Protein AF-A0A957ZFS5-F1 (afdb_monomer_lite)

Radius of gyration: 19.67 Å; chains: 1; bounding box: 41×21×54 Å

Secondary structure (DSSP, 8-state):
--TT---SHHHHHHHHHHHHHHHHHHHHHHHHHHHHHHHHHHS---TTPPPPP-----HHHHHHHHHHHHHHHHHHHH-

Structure (mmCIF, N/CA/C/O backbone):
data_AF-A0A957ZFS5-F1
#
_entry.id   AF-A0A957ZFS5-F1
#
loop_
_atom_site.group_PDB
_atom_site.id
_atom_site.type_symbol
_atom_site.label_atom_id
_atom_site.label_alt_id
_atom_site.label_comp_id
_atom_site.label_asym_id
_atom_site.label_entity_id
_atom_site.label_seq_id
_atom_site.pdbx_PDB_ins_code
_atom_site.Cartn_x
_atom_site.Cartn_y
_atom_site.Cartn_z
_atom_site.occupancy
_atom_site.B_iso_or_equiv
_atom_site.auth_seq_id
_atom_site.auth_comp_id
_atom_site.auth_asym_id
_atom_site.auth_atom_id
_atom_site.pdbx_PDB_model_num
ATOM 1 N N . MET A 1 1 ? -3.313 -6.888 -30.180 1.00 53.31 1 MET A N 1
ATOM 2 C CA . MET A 1 1 ? -1.916 -6.832 -29.713 1.00 53.31 1 MET A CA 1
ATOM 3 C C . MET A 1 1 ? -1.962 -6.734 -28.202 1.00 53.31 1 MET A C 1
ATOM 5 O O . MET A 1 1 ? -2.365 -5.697 -27.690 1.00 53.31 1 MET A O 1
ATOM 9 N N . PHE A 1 2 ? -1.696 -7.836 -27.503 1.00 63.28 2 PHE A N 1
ATOM 10 C CA . PHE A 1 2 ? -1.482 -7.788 -26.058 1.00 63.28 2 PHE A CA 1
ATOM 11 C C . PHE A 1 2 ? -0.042 -7.317 -25.805 1.00 63.28 2 PHE A C 1
ATOM 13 O O . PHE A 1 2 ? 0.819 -7.572 -26.648 1.00 63.28 2 PHE A O 1
ATOM 20 N N . PRO A 1 3 ? 0.250 -6.645 -24.680 1.00 67.81 3 PRO A N 1
ATOM 21 C CA . PRO A 1 3 ? 1.598 -6.153 -24.383 1.00 67.81 3 PRO A CA 1
ATOM 22 C C . PRO A 1 3 ? 2.636 -7.276 -24.224 1.00 67.81 3 PRO A C 1
ATOM 24 O O . PRO A 1 3 ? 3.806 -6.981 -24.059 1.00 67.81 3 PRO A O 1
ATOM 27 N N . PHE A 1 4 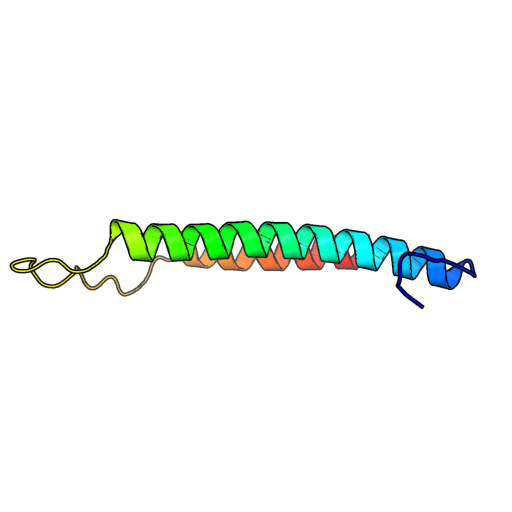? 2.236 -8.550 -24.287 1.00 69.25 4 PHE A N 1
ATOM 28 C CA . PHE A 1 4 ? 3.119 -9.712 -24.164 1.00 69.25 4 PHE A CA 1
ATOM 29 C C . PHE A 1 4 ? 3.786 -10.128 -25.489 1.00 69.25 4 PHE A C 1
ATOM 31 O O . PHE A 1 4 ? 4.765 -10.869 -25.459 1.00 69.25 4 PHE A O 1
ATOM 38 N N . ASP A 1 5 ? 3.305 -9.622 -26.631 1.00 73.88 5 ASP A N 1
ATOM 39 C CA . ASP A 1 5 ? 3.810 -9.971 -27.965 1.00 73.88 5 ASP A CA 1
ATOM 40 C C . ASP A 1 5 ? 4.607 -8.802 -28.566 1.00 73.88 5 ASP A C 1
ATOM 42 O O . ASP A 1 5 ? 4.110 -8.029 -29.393 1.00 73.88 5 ASP A O 1
ATOM 46 N N . ALA A 1 6 ? 5.852 -8.636 -28.113 1.00 78.81 6 ALA A N 1
ATOM 47 C CA . ALA A 1 6 ? 6.733 -7.583 -28.606 1.00 78.81 6 ALA A CA 1
ATOM 48 C C . ALA A 1 6 ? 7.191 -7.867 -30.051 1.00 78.81 6 ALA A C 1
ATOM 50 O O . ALA A 1 6 ? 7.885 -8.846 -30.316 1.00 78.81 6 ALA A O 1
ATOM 51 N N . ALA A 1 7 ? 6.834 -6.979 -30.982 1.00 81.50 7 ALA A N 1
ATOM 52 C CA . ALA A 1 7 ? 7.193 -7.061 -32.405 1.00 81.50 7 ALA A CA 1
ATOM 53 C C . ALA A 1 7 ? 8.284 -6.048 -32.821 1.00 81.50 7 ALA A C 1
ATOM 55 O O . ALA A 1 7 ? 8.732 -6.035 -33.965 1.00 81.50 7 ALA A O 1
ATOM 56 N N . SER A 1 8 ? 8.702 -5.181 -31.896 1.00 86.12 8 SER A N 1
ATOM 57 C CA . SER A 1 8 ? 9.749 -4.168 -32.072 1.00 86.12 8 SER A CA 1
ATOM 58 C C . SER A 1 8 ? 10.512 -3.912 -30.763 1.00 86.12 8 SER A C 1
ATOM 60 O O . SER A 1 8 ? 9.953 -4.142 -29.684 1.00 86.12 8 SER A O 1
ATOM 62 N N . PRO A 1 9 ? 11.745 -3.372 -30.814 1.00 86.81 9 PRO A N 1
ATOM 63 C CA . PRO A 1 9 ? 12.502 -3.021 -29.608 1.00 86.81 9 PRO A CA 1
ATOM 64 C C . PRO A 1 9 ? 11.735 -2.092 -28.652 1.00 86.81 9 PRO A C 1
ATOM 66 O O . PRO A 1 9 ? 11.755 -2.279 -27.442 1.00 86.81 9 PRO A O 1
ATOM 69 N N . GLN A 1 10 ? 10.989 -1.128 -29.191 1.00 88.25 10 GLN A N 1
ATOM 70 C CA . GLN A 1 10 ? 10.177 -0.182 -28.424 1.00 88.25 10 GLN A CA 1
ATOM 71 C C . GLN A 1 10 ? 9.008 -0.888 -27.729 1.00 88.25 10 GLN A C 1
ATOM 73 O O . GLN A 1 10 ? 8.712 -0.603 -26.571 1.00 88.25 10 GLN A O 1
ATOM 78 N N . SER A 1 11 ? 8.363 -1.840 -28.411 1.00 88.12 11 SER A N 1
ATOM 79 C CA . SER A 1 11 ? 7.295 -2.638 -27.803 1.00 88.12 11 SER A CA 1
ATOM 80 C C . SER A 1 11 ? 7.807 -3.563 -26.694 1.00 88.12 11 SER A C 1
ATOM 82 O O . SER A 1 11 ? 7.073 -3.794 -25.741 1.00 88.12 11 SER A O 1
ATOM 84 N N . ALA A 1 12 ? 9.063 -4.024 -26.764 1.00 87.88 12 ALA A N 1
ATOM 85 C CA . ALA A 1 12 ? 9.671 -4.840 -25.712 1.00 87.88 12 ALA A CA 1
ATOM 86 C C . ALA A 1 12 ? 9.861 -4.051 -24.404 1.00 87.88 12 ALA A C 1
ATOM 88 O O . ALA A 1 12 ? 9.526 -4.553 -23.335 1.00 87.88 12 ALA A O 1
ATOM 89 N N . VAL A 1 13 ? 10.303 -2.791 -24.488 1.00 89.25 13 VAL A N 1
ATOM 90 C CA . VAL A 1 13 ? 10.441 -1.911 -23.310 1.00 89.25 13 VAL A CA 1
ATOM 91 C C . VAL A 1 13 ? 9.081 -1.634 -22.660 1.00 89.25 13 VAL A C 1
ATOM 93 O O . VAL A 1 13 ? 8.936 -1.689 -21.441 1.00 89.25 13 VAL A O 1
ATOM 96 N N . ILE A 1 14 ? 8.052 -1.382 -23.474 1.00 90.75 14 ILE A N 1
ATOM 97 C CA . ILE A 1 14 ? 6.684 -1.171 -22.977 1.00 90.75 14 ILE A CA 1
ATOM 98 C C . ILE A 1 14 ? 6.141 -2.447 -22.318 1.00 90.75 14 ILE A C 1
ATOM 100 O O . ILE A 1 14 ? 5.508 -2.364 -21.267 1.00 90.75 14 ILE A O 1
ATOM 104 N N . ALA A 1 15 ? 6.394 -3.615 -22.915 1.00 91.06 15 ALA A N 1
ATOM 105 C CA . ALA A 1 15 ? 5.993 -4.912 -22.377 1.00 91.06 15 ALA A CA 1
ATOM 106 C C . ALA A 1 15 ? 6.592 -5.166 -20.987 1.00 91.06 15 ALA A C 1
ATOM 108 O O . ALA A 1 15 ? 5.887 -5.591 -20.071 1.00 91.06 15 ALA A O 1
ATOM 109 N N . GLU A 1 16 ? 7.881 -4.873 -20.816 1.00 90.00 16 GLU A N 1
ATOM 110 C CA . GLU A 1 16 ? 8.586 -5.030 -19.545 1.00 90.00 16 GLU A CA 1
ATOM 111 C C . GLU A 1 16 ? 8.012 -4.107 -18.462 1.00 90.00 16 GLU A C 1
ATOM 113 O O . GLU A 1 16 ? 7.660 -4.574 -17.374 1.00 90.00 16 GLU A O 1
ATOM 118 N N . LEU A 1 17 ? 7.820 -2.822 -18.782 1.00 92.12 17 LEU A N 1
ATOM 119 C CA . LEU A 1 17 ? 7.218 -1.857 -17.862 1.00 92.12 17 LEU A CA 1
ATOM 120 C C . LEU A 1 17 ? 5.782 -2.249 -17.489 1.00 92.12 17 LEU A C 1
ATOM 122 O O . LEU A 1 17 ? 5.400 -2.188 -16.319 1.00 92.12 17 LEU A O 1
ATOM 126 N N . PHE A 1 18 ? 4.988 -2.685 -18.469 1.00 92.19 18 PHE A N 1
ATOM 127 C CA . PHE A 1 18 ? 3.627 -3.155 -18.233 1.00 92.19 18 PHE A CA 1
ATOM 128 C C . PHE A 1 18 ? 3.612 -4.358 -17.288 1.00 92.19 18 PHE A C 1
ATOM 130 O O . PHE A 1 18 ? 2.846 -4.359 -16.327 1.00 92.19 18 PHE A O 1
ATOM 137 N N . ASN A 1 19 ? 4.473 -5.353 -17.518 1.00 92.06 19 ASN A N 1
ATOM 138 C CA . ASN A 1 19 ? 4.576 -6.531 -16.657 1.00 92.06 19 ASN A CA 1
ATOM 139 C C . ASN A 1 19 ? 4.954 -6.152 -15.221 1.00 92.06 19 ASN A C 1
ATOM 141 O O . ASN A 1 19 ? 4.335 -6.646 -14.277 1.00 92.06 19 ASN A O 1
ATOM 145 N N . LEU A 1 20 ? 5.915 -5.240 -15.048 1.00 93.06 20 LEU A N 1
ATOM 146 C CA . LEU A 1 20 ? 6.306 -4.738 -13.732 1.00 93.06 20 LEU A CA 1
ATOM 147 C C . LEU A 1 20 ? 5.123 -4.074 -13.009 1.00 93.06 20 LEU A C 1
ATOM 149 O O . LEU A 1 20 ? 4.811 -4.430 -11.870 1.00 93.06 20 LEU A O 1
ATOM 153 N N . ILE A 1 21 ? 4.438 -3.141 -13.676 1.00 94.69 21 ILE A N 1
ATOM 154 C CA . ILE A 1 21 ? 3.290 -2.426 -13.102 1.00 94.69 21 ILE A CA 1
ATOM 155 C C . ILE A 1 21 ? 2.140 -3.393 -12.802 1.00 94.69 21 ILE A C 1
ATOM 157 O O . ILE A 1 21 ? 1.522 -3.293 -11.743 1.00 94.69 21 ILE A O 1
ATOM 161 N N . ALA A 1 22 ? 1.870 -4.354 -13.688 1.00 95.19 22 ALA A N 1
ATOM 162 C CA . ALA A 1 22 ? 0.821 -5.349 -13.504 1.00 95.19 22 ALA A CA 1
ATOM 163 C C . ALA A 1 22 ? 1.069 -6.208 -12.256 1.00 95.19 22 ALA A C 1
ATOM 165 O O . ALA A 1 22 ? 0.150 -6.408 -11.462 1.00 95.19 22 ALA A O 1
ATOM 166 N N . VAL A 1 23 ? 2.308 -6.659 -12.030 1.00 95.94 23 VAL A N 1
ATOM 167 C CA . VAL A 1 23 ? 2.670 -7.416 -10.821 1.00 95.94 23 VAL A CA 1
ATOM 168 C C . VAL A 1 23 ? 2.469 -6.569 -9.563 1.00 95.94 23 VAL A C 1
ATOM 170 O O . VAL A 1 23 ? 1.834 -7.033 -8.615 1.00 95.94 23 VAL A O 1
ATOM 173 N N . ILE A 1 24 ? 2.940 -5.317 -9.557 1.00 96.50 24 ILE A N 1
ATOM 174 C CA . ILE A 1 24 ? 2.745 -4.393 -8.425 1.00 96.50 24 ILE A CA 1
ATOM 175 C C . ILE A 1 24 ? 1.247 -4.193 -8.145 1.00 96.50 24 ILE A C 1
ATOM 177 O O . ILE A 1 24 ? 0.810 -4.295 -6.997 1.00 96.50 24 ILE A O 1
ATOM 181 N N . ALA A 1 25 ? 0.447 -3.962 -9.188 1.00 96.75 25 ALA A N 1
ATOM 182 C CA . ALA A 1 25 ? -0.993 -3.766 -9.072 1.00 96.75 25 ALA A CA 1
ATOM 183 C C . ALA A 1 25 ? -1.702 -5.003 -8.503 1.00 96.75 25 ALA A C 1
ATOM 185 O O . ALA A 1 25 ? -2.539 -4.863 -7.614 1.00 96.75 25 ALA A O 1
ATOM 186 N N . VAL A 1 26 ? -1.343 -6.210 -8.954 1.00 98.12 26 VAL A N 1
ATOM 187 C CA . VAL A 1 26 ? -1.899 -7.468 -8.428 1.00 98.12 26 VAL A CA 1
ATOM 188 C C . VAL A 1 26 ? -1.554 -7.648 -6.950 1.00 98.12 26 VAL A C 1
ATOM 190 O O . VAL A 1 26 ? -2.428 -8.007 -6.162 1.00 98.12 26 VAL A O 1
ATOM 193 N N . VAL A 1 27 ? -0.318 -7.353 -6.540 1.00 97.81 27 VAL A N 1
ATOM 194 C CA . VAL A 1 27 ? 0.091 -7.436 -5.128 1.00 97.81 27 VAL A CA 1
ATOM 195 C C . VAL A 1 27 ? -0.729 -6.475 -4.264 1.00 97.81 27 VAL A C 1
ATOM 197 O O . VAL A 1 27 ? -1.291 -6.891 -3.249 1.00 97.81 27 VAL A O 1
ATOM 200 N N . ILE A 1 28 ? -0.860 -5.211 -4.681 1.00 97.38 28 ILE A N 1
ATOM 201 C CA . ILE A 1 28 ? -1.678 -4.214 -3.971 1.00 97.38 28 ILE A CA 1
ATOM 202 C C . ILE A 1 28 ? -3.140 -4.665 -3.914 1.00 97.38 28 ILE A C 1
ATOM 204 O O . ILE A 1 28 ? -3.760 -4.617 -2.851 1.00 97.38 28 ILE A O 1
ATOM 208 N N . PHE A 1 29 ? -3.681 -5.143 -5.036 1.00 98.06 29 PHE A N 1
ATOM 209 C CA . PHE A 1 29 ? -5.051 -5.632 -5.123 1.00 98.06 29 PHE A CA 1
ATOM 210 C C . PHE A 1 29 ? -5.311 -6.768 -4.132 1.00 98.06 29 PHE A C 1
ATOM 212 O O . PHE A 1 29 ? -6.319 -6.736 -3.427 1.00 98.06 29 PHE A O 1
ATOM 219 N N . ILE A 1 30 ? -4.399 -7.738 -4.026 1.00 98.56 30 ILE A N 1
ATOM 220 C CA . ILE A 1 30 ? -4.508 -8.840 -3.064 1.00 98.56 30 ILE A CA 1
ATOM 221 C C . ILE A 1 30 ? -4.498 -8.303 -1.631 1.00 98.56 30 ILE A C 1
ATOM 223 O O . ILE A 1 30 ? -5.376 -8.664 -0.852 1.00 98.56 30 ILE A O 1
ATOM 227 N N . ILE A 1 31 ? -3.560 -7.417 -1.282 1.00 97.62 31 ILE A N 1
ATOM 228 C CA . ILE A 1 31 ? -3.456 -6.851 0.073 1.00 97.62 31 ILE A CA 1
ATOM 229 C C . ILE A 1 31 ? -4.748 -6.123 0.462 1.00 97.62 31 ILE A C 1
ATOM 231 O O . ILE A 1 31 ? -5.308 -6.383 1.528 1.00 97.62 31 ILE A O 1
ATOM 235 N N . VAL A 1 32 ? -5.246 -5.242 -0.410 1.00 97.56 32 VAL A N 1
ATOM 236 C CA . VAL A 1 32 ? -6.473 -4.472 -0.160 1.00 97.56 32 VAL A CA 1
ATOM 237 C C . VAL A 1 32 ? -7.682 -5.398 -0.080 1.00 97.56 32 VAL A C 1
ATOM 239 O O . VAL A 1 32 ? -8.455 -5.312 0.872 1.00 97.56 32 VAL A O 1
ATOM 242 N N . THR A 1 33 ? -7.832 -6.316 -1.036 1.00 98.44 33 THR A N 1
ATOM 243 C CA . THR A 1 33 ? -8.971 -7.243 -1.083 1.00 98.44 33 THR A CA 1
ATOM 244 C C . THR A 1 33 ? -9.003 -8.135 0.151 1.00 98.44 33 THR A C 1
ATOM 246 O O . THR A 1 33 ? -10.043 -8.247 0.795 1.00 98.44 33 THR A O 1
ATOM 249 N N . LEU A 1 34 ? -7.868 -8.724 0.537 1.00 98.56 34 LEU A N 1
ATOM 250 C CA . LEU A 1 34 ? -7.776 -9.533 1.750 1.00 98.56 34 LEU A CA 1
ATOM 251 C C . LEU A 1 34 ? -8.051 -8.698 3.002 1.00 98.56 34 LEU A C 1
ATOM 253 O O . LEU A 1 34 ? -8.775 -9.163 3.877 1.00 98.56 34 LEU A O 1
ATOM 257 N N . GLY A 1 35 ? -7.538 -7.467 3.080 1.00 98.00 35 GLY A N 1
ATOM 258 C CA . GLY A 1 35 ? -7.806 -6.555 4.192 1.00 98.00 35 GLY A CA 1
ATOM 259 C C . GLY A 1 35 ? -9.294 -6.222 4.336 1.00 98.00 35 GLY A C 1
ATOM 260 O O . GLY A 1 35 ? -9.838 -6.283 5.440 1.00 98.00 35 GLY A O 1
ATOM 261 N N . VAL A 1 36 ? -9.976 -5.941 3.223 1.00 97.94 36 VAL A N 1
ATOM 262 C CA . VAL A 1 36 ? -11.423 -5.679 3.192 1.00 97.94 36 VAL A CA 1
ATOM 263 C C . VAL A 1 36 ? -12.217 -6.928 3.563 1.00 97.94 36 VAL A C 1
ATOM 265 O O . VAL A 1 36 ? -13.079 -6.850 4.435 1.00 97.94 36 VAL A O 1
ATOM 268 N N . LEU A 1 37 ? -11.922 -8.083 2.957 1.00 98.38 37 LEU A N 1
ATOM 269 C CA . LEU A 1 37 ? -12.615 -9.342 3.255 1.00 98.38 37 LEU A CA 1
ATOM 270 C C . LEU A 1 37 ? -12.423 -9.757 4.715 1.00 98.38 37 LEU A C 1
ATOM 272 O O . LEU A 1 37 ? -13.384 -10.135 5.387 1.00 98.38 37 LEU A O 1
ATOM 276 N N . TRP A 1 38 ? -11.197 -9.640 5.226 1.00 98.31 38 TRP A N 1
ATOM 277 C CA . TRP A 1 38 ? -10.891 -9.904 6.624 1.00 98.31 38 TRP A CA 1
ATOM 278 C C . TRP A 1 38 ? -11.642 -8.944 7.545 1.00 98.31 38 TRP A C 1
ATOM 280 O O . TRP A 1 38 ? -12.265 -9.401 8.499 1.00 98.31 38 TRP A O 1
ATOM 290 N N . SER A 1 39 ? -11.657 -7.643 7.240 1.00 96.75 39 SER A N 1
ATOM 291 C CA . SER A 1 39 ? -12.386 -6.640 8.022 1.00 96.75 39 SER A CA 1
ATOM 292 C C . SER A 1 39 ? -13.893 -6.917 8.037 1.00 96.75 39 SER A C 1
ATOM 294 O O . SER A 1 39 ? -14.505 -6.982 9.105 1.00 96.75 39 SER A O 1
ATOM 296 N N . ALA A 1 40 ? -14.479 -7.187 6.869 1.00 96.31 40 ALA A N 1
ATOM 297 C CA . ALA A 1 40 ? -15.895 -7.500 6.717 1.00 96.31 40 ALA A CA 1
ATOM 298 C C . ALA A 1 40 ? -16.294 -8.772 7.479 1.00 96.31 40 ALA A C 1
ATOM 300 O O . ALA A 1 40 ? -17.359 -8.819 8.092 1.00 96.31 40 ALA A O 1
ATOM 301 N N . TRP A 1 41 ? -15.443 -9.800 7.478 1.00 96.94 41 TRP A N 1
ATOM 302 C CA . TRP A 1 41 ? -15.689 -11.03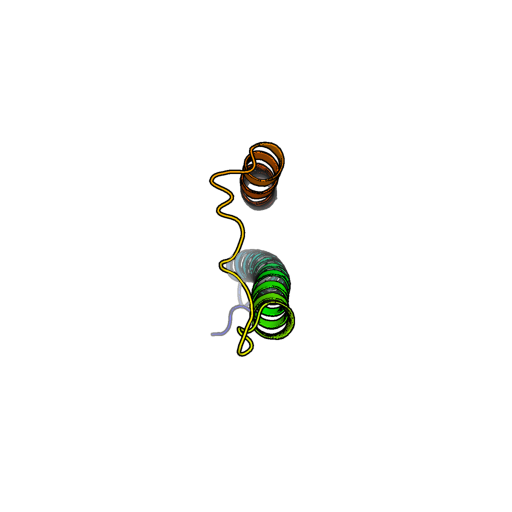3 8.224 1.00 96.94 41 TRP A CA 1
ATOM 303 C C . TRP A 1 41 ? -15.477 -10.858 9.736 1.00 96.94 41 TRP A C 1
ATOM 305 O O . TRP A 1 41 ? -16.307 -11.301 10.534 1.00 96.94 41 TRP A O 1
ATOM 315 N N . ARG A 1 42 ? -14.388 -10.193 10.145 1.00 93.94 42 ARG A N 1
ATOM 316 C CA . ARG A 1 42 ? -13.951 -10.071 11.545 1.00 93.94 42 ARG A CA 1
ATOM 317 C C . ARG A 1 42 ? -14.757 -9.056 12.353 1.00 93.94 42 ARG A C 1
ATOM 319 O O . ARG A 1 42 ? -14.957 -9.285 13.551 1.00 93.94 42 ARG A O 1
ATOM 326 N N . TYR A 1 43 ? -15.174 -7.954 11.733 1.00 93.00 43 TYR A N 1
ATOM 327 C CA . TYR A 1 43 ? -15.898 -6.846 12.370 1.00 93.00 43 TYR A CA 1
ATOM 328 C C . TYR A 1 43 ? -17.370 -6.774 11.950 1.00 93.00 43 TYR A C 1
ATOM 330 O O . TYR A 1 43 ? -18.025 -5.754 12.154 1.00 93.00 43 TYR A O 1
ATOM 338 N N . ARG A 1 44 ? -17.915 -7.863 11.393 1.00 92.31 44 ARG A N 1
ATOM 339 C CA . ARG A 1 44 ? -19.349 -7.974 11.113 1.00 92.31 44 ARG A CA 1
ATOM 340 C C . ARG A 1 44 ? -20.161 -7.711 12.382 1.00 92.31 44 ARG A C 1
ATOM 342 O O . ARG A 1 44 ? -19.895 -8.326 13.419 1.00 92.31 44 ARG A O 1
ATOM 349 N 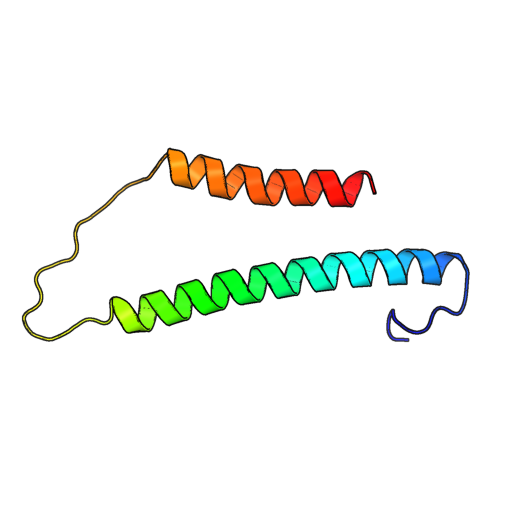N . HIS A 1 45 ? -21.164 -6.840 12.275 1.00 90.62 45 HIS A N 1
ATOM 350 C CA . HIS A 1 45 ? -22.080 -6.545 13.374 1.00 90.62 45 HIS A CA 1
ATOM 351 C C . HIS A 1 45 ? -22.779 -7.825 13.865 1.00 90.62 45 HIS A C 1
ATOM 353 O O . HIS A 1 45 ? -23.077 -8.730 13.078 1.00 90.62 45 HIS A O 1
ATOM 359 N N . LYS A 1 46 ? -23.003 -7.909 15.177 1.00 89.56 46 LYS A N 1
ATOM 360 C CA . LYS A 1 46 ? -23.740 -8.990 15.840 1.00 89.56 46 LYS A CA 1
ATOM 361 C C . LYS A 1 46 ? -24.705 -8.360 16.833 1.00 89.56 46 LYS A C 1
ATOM 363 O O . LYS A 1 46 ? -24.340 -7.377 17.477 1.00 89.56 46 LYS A O 1
ATOM 368 N N . ASP A 1 47 ? -25.877 -8.960 16.983 1.00 90.12 47 ASP A N 1
ATOM 369 C CA . ASP A 1 47 ? -26.904 -8.459 17.891 1.00 90.12 47 ASP A CA 1
ATOM 370 C C . ASP A 1 47 ? -26.369 -8.344 19.326 1.00 90.12 47 ASP A C 1
ATOM 372 O O . ASP A 1 47 ? -25.652 -9.221 19.817 1.00 90.12 47 ASP A O 1
ATOM 376 N N . GLY A 1 48 ? -26.692 -7.229 19.986 1.00 88.38 48 GLY A N 1
ATOM 377 C CA . GLY A 1 48 ? -26.250 -6.932 21.351 1.00 88.38 48 GLY A CA 1
ATOM 378 C C . GLY A 1 48 ? -24.821 -6.388 21.482 1.00 88.38 48 GLY A C 1
ATOM 379 O O . GLY A 1 48 ? -24.363 -6.188 22.606 1.00 88.38 48 GLY A O 1
ATOM 380 N N . GLN A 1 49 ? -24.104 -6.135 20.380 1.00 88.62 49 GLN A N 1
ATOM 381 C CA . GLN A 1 49 ? -22.793 -5.476 20.435 1.00 88.62 49 GLN A CA 1
ATOM 382 C C . GLN A 1 49 ? -22.938 -3.973 20.731 1.00 88.62 49 GLN A C 1
ATOM 384 O O . GLN A 1 49 ? -23.793 -3.317 20.133 1.00 88.62 49 GLN A O 1
ATOM 389 N N . PRO A 1 50 ? -22.087 -3.403 21.604 1.00 88.25 50 PRO A N 1
ATOM 390 C CA . PRO A 1 50 ? -22.027 -1.961 21.803 1.00 88.25 50 PRO A CA 1
ATOM 391 C C . PRO A 1 50 ? -21.493 -1.249 20.552 1.00 88.25 50 PRO A C 1
ATOM 393 O O . PRO A 1 50 ? -20.814 -1.848 19.714 1.00 88.25 50 PRO A O 1
ATOM 396 N N . GLU A 1 51 ? -21.763 0.054 20.464 1.00 89.06 51 GLU A N 1
ATOM 397 C CA . GLU A 1 51 ? -21.236 0.911 19.399 1.00 89.06 51 GLU A CA 1
ATOM 398 C C . GLU A 1 51 ? -19.697 0.835 19.317 1.00 89.06 51 GLU A C 1
ATOM 400 O O . GLU A 1 51 ? -19.012 0.852 20.351 1.00 89.06 51 GLU A O 1
ATOM 405 N N . PRO A 1 52 ? -19.115 0.756 18.104 1.00 89.12 52 PRO A N 1
ATOM 406 C CA . PRO A 1 52 ? -17.676 0.662 17.933 1.00 89.12 52 PRO A CA 1
ATOM 407 C C . PRO A 1 52 ? -16.972 1.942 18.394 1.00 89.12 52 PRO A C 1
ATOM 409 O O . PRO A 1 52 ? -17.477 3.060 18.278 1.00 89.12 52 PRO A O 1
ATOM 412 N N . ARG A 1 53 ? -15.738 1.783 18.880 1.00 90.44 53 ARG A N 1
ATOM 413 C CA . ARG A 1 53 ? -14.894 2.910 19.285 1.00 90.44 53 ARG A CA 1
ATOM 414 C C . ARG A 1 53 ? -14.648 3.844 18.096 1.00 90.44 53 ARG A C 1
ATOM 416 O O . ARG A 1 53 ? -14.044 3.437 17.106 1.00 90.44 53 ARG A O 1
ATOM 423 N N . GLN A 1 54 ? -15.023 5.115 18.234 1.00 90.62 54 GLN A N 1
ATOM 424 C CA . GLN A 1 54 ? -14.725 6.142 17.234 1.00 90.62 54 GLN A CA 1
ATOM 425 C C . GLN A 1 54 ? -13.252 6.562 17.310 1.00 90.62 54 GLN A C 1
ATOM 427 O O . GLN A 1 54 ? -12.850 7.358 18.160 1.00 90.62 54 GLN A O 1
ATOM 432 N N . ILE A 1 55 ? -12.432 6.002 16.424 1.00 92.50 55 ILE A N 1
ATOM 433 C CA . ILE A 1 55 ? -11.029 6.386 16.247 1.00 92.50 55 ILE A CA 1
ATOM 434 C C . ILE A 1 55 ? -10.970 7.386 15.090 1.00 92.50 55 ILE A C 1
ATOM 436 O O . ILE A 1 55 ? -11.338 7.046 13.971 1.00 92.50 55 ILE A O 1
ATOM 440 N N . LYS A 1 56 ? -10.535 8.623 15.363 1.00 88.75 56 LYS A N 1
ATOM 441 C CA . LYS A 1 56 ? -10.542 9.718 14.374 1.00 88.75 56 LYS A CA 1
ATOM 442 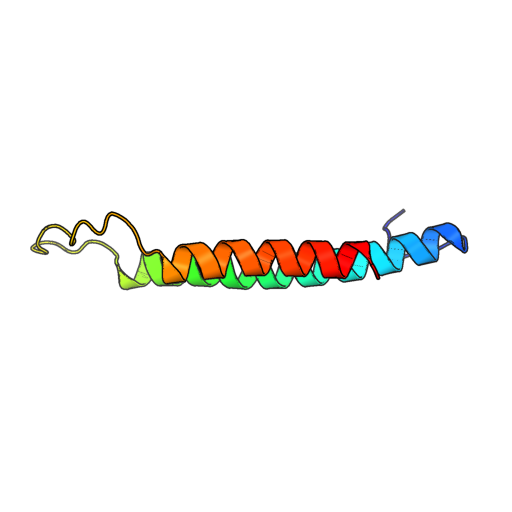C C . LYS A 1 56 ? -9.291 9.795 13.491 1.00 88.75 56 LYS A C 1
ATOM 444 O O . LYS A 1 56 ? -9.347 10.452 12.462 1.00 88.75 56 LYS A O 1
ATOM 449 N N . GLY A 1 57 ? -8.185 9.163 13.880 1.00 92.81 57 GLY A N 1
ATOM 450 C CA . GLY A 1 57 ? -6.938 9.208 13.114 1.00 92.81 57 GLY A CA 1
ATOM 451 C C . GLY A 1 57 ? -5.856 8.307 13.695 1.00 92.81 57 GLY A C 1
ATOM 452 O O . GLY A 1 57 ? -5.965 7.834 14.832 1.00 92.81 57 GLY A O 1
ATOM 453 N N . ASN A 1 58 ? -4.821 8.058 12.897 1.00 96.69 58 ASN A N 1
ATOM 454 C CA . ASN A 1 58 ? -3.655 7.268 13.274 1.00 96.69 58 ASN A CA 1
ATOM 455 C C . ASN A 1 58 ? -2.444 7.759 12.471 1.00 96.69 58 ASN A C 1
ATOM 457 O O . ASN A 1 58 ? -2.140 7.224 11.408 1.00 96.69 58 ASN A O 1
ATOM 461 N N . LEU A 1 59 ? -1.745 8.764 13.006 1.00 96.69 59 LEU A N 1
ATOM 462 C CA . LEU A 1 59 ? -0.636 9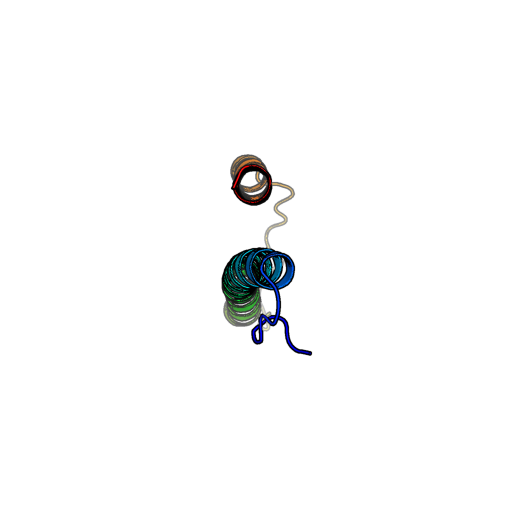.428 12.316 1.00 96.69 59 LEU A CA 1
ATOM 463 C C . LEU A 1 59 ? 0.468 8.459 11.832 1.00 96.69 59 LEU A C 1
ATOM 465 O O . LEU A 1 59 ? 0.884 8.577 10.682 1.00 96.69 59 LEU A O 1
ATOM 469 N N . PRO A 1 60 ? 0.943 7.479 12.629 1.00 97.19 60 PRO A N 1
ATOM 470 C CA . PRO A 1 60 ? 1.908 6.495 12.134 1.00 97.19 60 PRO A CA 1
ATOM 471 C C . PRO A 1 60 ? 1.407 5.693 10.927 1.00 97.19 60 PRO A C 1
ATOM 473 O O . PRO A 1 60 ? 2.158 5.461 9.979 1.00 97.19 60 PRO A O 1
ATOM 476 N N . LEU A 1 61 ? 0.137 5.280 10.954 1.00 95.81 61 LEU A N 1
ATOM 477 C CA . LEU A 1 61 ? -0.483 4.535 9.861 1.00 95.81 61 LEU A CA 1
ATOM 478 C C . LEU A 1 61 ? -0.655 5.427 8.621 1.00 95.81 61 LEU A C 1
ATOM 480 O O . LEU A 1 61 ? -0.363 4.985 7.512 1.00 95.81 61 LEU A O 1
ATOM 484 N N . GLU A 1 62 ? -1.027 6.690 8.834 1.00 97.50 62 GLU A N 1
ATOM 485 C CA . GLU A 1 62 ? -1.136 7.725 7.805 1.00 97.50 62 GLU A CA 1
ATOM 486 C C . GLU A 1 62 ? 0.186 7.972 7.077 1.00 97.50 62 GLU A C 1
ATOM 488 O O . GLU A 1 62 ? 0.245 7.981 5.845 1.00 97.50 62 GLU A O 1
ATOM 493 N N . ILE A 1 63 ? 1.274 8.108 7.833 1.00 98.19 63 ILE A N 1
ATOM 494 C CA . ILE A 1 63 ? 2.622 8.250 7.277 1.00 98.19 63 ILE A CA 1
ATOM 495 C C . ILE A 1 63 ? 3.006 6.982 6.506 1.00 98.19 63 ILE A C 1
ATOM 497 O O . ILE A 1 63 ? 3.458 7.071 5.363 1.00 98.19 63 ILE A O 1
ATOM 501 N N . GLY A 1 64 ? 2.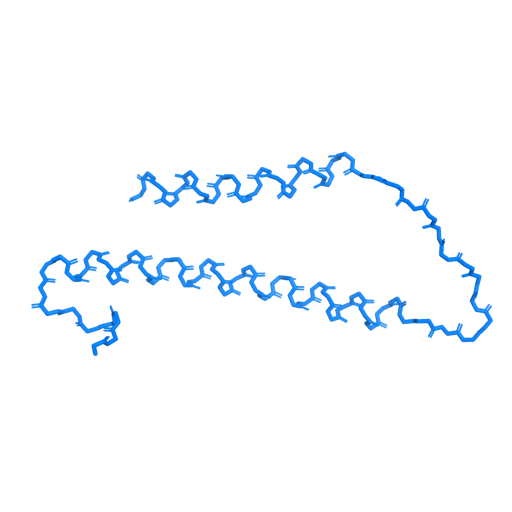786 5.803 7.095 1.00 97.19 64 GLY A N 1
ATOM 502 C CA . GLY A 1 64 ? 3.129 4.521 6.482 1.00 97.19 64 GLY A CA 1
ATOM 503 C C . GLY A 1 64 ? 2.442 4.305 5.134 1.00 97.19 64 GLY A C 1
ATOM 504 O O . GLY A 1 64 ? 3.112 4.029 4.138 1.00 97.19 64 GLY A O 1
ATOM 505 N N . TRP A 1 65 ? 1.121 4.493 5.065 1.00 95.75 65 TRP A N 1
ATOM 506 C CA . TRP A 1 65 ? 0.380 4.300 3.816 1.00 95.75 65 TRP A CA 1
ATOM 507 C C . TRP A 1 65 ? 0.619 5.393 2.781 1.00 95.75 65 TRP A C 1
ATOM 509 O O . TRP A 1 65 ? 0.222 5.211 1.639 1.00 95.75 65 TRP A O 1
ATOM 519 N N . THR A 1 66 ? 1.199 6.536 3.149 1.00 97.31 66 THR A N 1
ATOM 520 C CA . THR A 1 66 ? 1.511 7.616 2.198 1.00 97.31 66 THR A CA 1
ATOM 521 C C . THR A 1 66 ? 2.902 7.411 1.607 1.00 97.31 66 THR A C 1
ATOM 523 O O . THR A 1 66 ? 3.107 7.559 0.402 1.00 97.31 66 THR A O 1
ATOM 526 N N . LEU A 1 67 ? 3.856 7.001 2.446 1.00 98.31 67 LEU A N 1
ATOM 527 C CA . LEU A 1 67 ? 5.223 6.716 2.024 1.00 98.31 67 LEU A CA 1
ATOM 528 C C . LEU A 1 67 ? 5.313 5.483 1.126 1.00 98.31 67 LEU A C 1
ATOM 530 O O . LEU A 1 67 ? 6.070 5.506 0.161 1.00 98.31 67 LEU A O 1
ATOM 534 N N . ILE A 1 68 ? 4.544 4.424 1.398 1.00 97.38 68 ILE A N 1
ATOM 535 C CA . ILE A 1 68 ? 4.602 3.196 0.592 1.00 97.38 68 ILE A CA 1
ATOM 536 C C . ILE A 1 68 ? 4.255 3.467 -0.891 1.00 97.38 68 ILE A C 1
ATOM 538 O O . ILE A 1 68 ? 5.089 3.159 -1.743 1.00 97.38 68 ILE A O 1
ATOM 542 N N . PRO A 1 69 ? 3.108 4.087 -1.246 1.00 95.94 69 PRO A N 1
ATOM 543 C CA . PRO A 1 69 ? 2.796 4.449 -2.629 1.00 95.94 69 PRO A CA 1
ATOM 544 C C . PRO A 1 69 ? 3.809 5.417 -3.239 1.00 95.94 69 PRO A C 1
ATOM 546 O O . PRO A 1 69 ? 4.188 5.246 -4.395 1.00 95.94 69 PRO A O 1
ATOM 549 N N . LEU A 1 70 ? 4.287 6.402 -2.470 1.00 97.94 70 LEU A N 1
ATOM 550 C CA . LEU A 1 70 ? 5.299 7.349 -2.939 1.00 97.94 70 LEU A CA 1
ATOM 551 C C . LEU A 1 70 ? 6.588 6.634 -3.369 1.00 97.94 70 LEU A C 1
ATOM 553 O O . LEU A 1 70 ? 7.108 6.894 -4.452 1.00 97.94 70 LEU A O 1
ATOM 557 N N . LEU A 1 71 ? 7.088 5.711 -2.547 1.00 98.06 71 LEU A N 1
ATOM 558 C CA . LEU A 1 71 ? 8.300 4.948 -2.843 1.00 98.06 71 LEU A CA 1
ATOM 559 C C . LEU A 1 71 ? 8.116 4.016 -4.045 1.00 98.06 71 LEU A C 1
ATOM 561 O O . LEU A 1 71 ? 9.034 3.889 -4.853 1.00 98.06 71 LEU A O 1
ATOM 565 N N . ILE A 1 72 ? 6.932 3.412 -4.201 1.00 96.69 72 ILE A N 1
ATOM 566 C CA . ILE A 1 72 ? 6.595 2.606 -5.383 1.00 96.69 72 ILE A CA 1
ATOM 567 C C . ILE A 1 72 ? 6.669 3.464 -6.653 1.00 96.69 72 ILE A C 1
ATOM 569 O O . ILE A 1 72 ? 7.279 3.043 -7.633 1.00 96.69 72 ILE A O 1
ATOM 573 N N . LEU A 1 73 ? 6.103 4.676 -6.635 1.00 96.38 73 LEU A N 1
ATOM 574 C CA . LEU A 1 73 ? 6.147 5.585 -7.784 1.00 96.38 73 LEU A CA 1
ATOM 575 C C . LEU A 1 73 ? 7.574 6.018 -8.123 1.00 96.38 73 LEU A C 1
ATOM 577 O O . LEU A 1 73 ? 7.952 5.976 -9.290 1.00 96.38 73 LEU A O 1
ATOM 581 N N . ILE A 1 74 ? 8.372 6.393 -7.118 1.00 97.88 74 ILE A N 1
ATOM 582 C CA . ILE A 1 74 ? 9.778 6.766 -7.326 1.00 97.88 74 ILE A CA 1
ATOM 583 C C . ILE A 1 74 ? 10.542 5.601 -7.952 1.00 97.88 74 ILE A C 1
ATOM 585 O O . ILE A 1 74 ? 11.258 5.804 -8.926 1.00 97.88 74 ILE A O 1
ATOM 589 N N . PHE A 1 75 ? 10.359 4.385 -7.433 1.00 96.38 75 PHE A N 1
ATOM 590 C CA . PHE A 1 75 ? 11.010 3.193 -7.965 1.00 96.38 75 PHE A CA 1
ATOM 591 C C . PHE A 1 75 ? 10.637 2.930 -9.428 1.00 96.38 75 PHE A C 1
ATOM 593 O O . PHE A 1 75 ? 11.527 2.691 -10.233 1.00 96.38 75 PHE A O 1
ATOM 600 N N . VAL A 1 76 ? 9.351 3.001 -9.785 1.00 95.00 76 VAL A N 1
ATOM 601 C CA . VAL A 1 76 ? 8.903 2.790 -11.172 1.00 95.00 76 VAL A CA 1
ATOM 602 C C . VAL A 1 76 ? 9.417 3.893 -12.102 1.00 95.00 76 VAL A C 1
ATOM 604 O O . VAL A 1 76 ? 9.750 3.609 -13.244 1.00 95.00 76 VAL A O 1
ATOM 607 N N . ALA A 1 77 ? 9.507 5.138 -11.630 1.00 94.56 77 ALA A N 1
ATOM 608 C CA . ALA A 1 77 ? 9.912 6.276 -12.455 1.00 94.56 77 ALA A CA 1
ATOM 609 C C . ALA A 1 77 ? 11.407 6.291 -12.818 1.00 94.56 77 ALA A C 1
ATOM 611 O O . ALA A 1 77 ? 11.774 6.851 -13.847 1.00 94.56 77 ALA A O 1
ATOM 612 N N . VAL A 1 78 ? 12.268 5.735 -11.961 1.00 93.81 78 VAL A N 1
ATOM 613 C CA . VAL A 1 78 ? 13.733 5.731 -12.153 1.00 93.81 78 VAL A CA 1
ATOM 614 C C . VAL A 1 78 ? 14.268 4.421 -12.726 1.00 93.81 78 VAL A C 1
ATOM 616 O O . VAL A 1 78 ? 15.480 4.287 -12.901 1.00 93.81 78 VAL A O 1
ATOM 619 N N . ARG A 1 79 ? 13.388 3.444 -12.942 1.00 82.19 79 ARG A N 1
ATOM 620 C CA . ARG A 1 79 ? 13.737 2.117 -13.442 1.00 82.19 79 ARG A CA 1
ATOM 621 C C . ARG A 1 79 ? 13.683 2.022 -14.954 1.00 82.19 79 ARG A C 1
ATOM 623 O O . ARG A 1 79 ? 12.820 2.681 -15.568 1.00 82.19 79 ARG A O 1
#

Foldseek 3Di:
DPLCDDPDPVSVVVSVLCVVVVVVVVVVVCVVVCVVVCCCVVVPDDPPDDDDDDDPDDVVVVVVVVVVVVVVVVVSVVD

Sequence (79 aa):
MFPFDAASPQSAVIAELFNLIAVIAVVIFIIVTLGVLWSAWRYRHKDGQPEPRQIKGNLPLEIGWTLIPLLILIFVAVR

pLDDT: mean 91.9, std 8.31, range [53.31, 98.56]